Protein AF-A0A815G2X2-F1 (afdb_monomer_lite)

Sequence (99 aa):
MLIKIKFFLGPSQIAFIIRTMEKMEREIAINNVACIKFRPKLSTDQYYISFKDGDGCSSPVGQMRGEEMEHIVTLNYPGCFVDAIIMHELLHTLGNLSR

InterPro domains:
  IPR001506 Peptidase M12A [PF01400] (30-95)
  IPR024079 M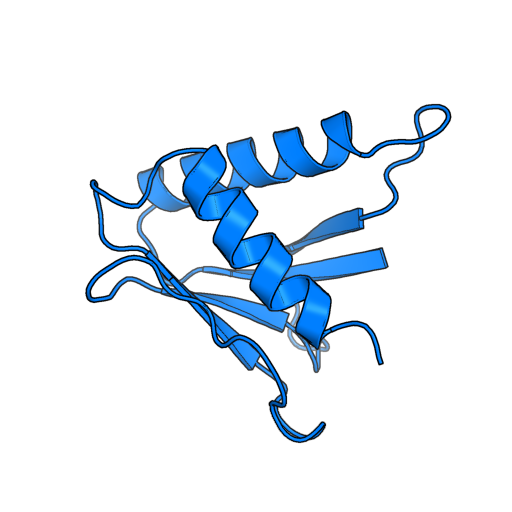etallopeptidase, catalytic domain superfamily [G3DSA:3.40.390.10] (3-97)

Organism: NCBI:txid392033

Radius of gyration: 13.0 Å; chains: 1; bounding box: 34×26×32 Å

Foldseek 3Di:
DEAEEDEPDDPVLVVLLVVLQVVQQCVCADPNHRPYDYDYDDPPQQAHEYEDEDDDWDWDADDPPPNDRYTYTYAHPPVQSDSVNSVVNVVSVVNHVPD

pLDDT: mean 87.66, std 13.88, range [41.56, 98.12]

Secondary structure (DSSP, 8-state):
-EEEEEEES-HHHHHHHHHHHHHHHHHT-BTTB-S-EEEE--TT-SSEEEEE--SSEE---S---TT--EEEEEE-TTTT-SHHHHHHHHHHHHHHS--

Structure (mmCIF, N/CA/C/O backbone):
data_AF-A0A815G2X2-F1
#
_entry.id   AF-A0A815G2X2-F1
#
loop_
_atom_site.group_PDB
_atom_site.id
_atom_site.type_symbol
_atom_site.label_atom_id
_atom_site.label_alt_id
_atom_site.label_comp_id
_atom_site.label_asym_id
_atom_site.label_entity_id
_atom_site.label_seq_id
_atom_site.pdbx_PDB_ins_code
_atom_site.Cartn_x
_atom_site.Cartn_y
_atom_site.Cartn_z
_atom_site.occupancy
_atom_site.B_iso_or_equiv
_atom_site.auth_seq_id
_atom_site.auth_comp_id
_atom_site.auth_asym_id
_atom_site.auth_atom_id
_atom_site.pdbx_PDB_model_num
ATOM 1 N N . MET A 1 1 ? -7.904 -5.086 11.959 1.00 87.25 1 MET A N 1
ATOM 2 C CA . MET A 1 1 ? -6.427 -4.999 11.979 1.00 87.25 1 MET A CA 1
ATOM 3 C C . MET A 1 1 ? -5.974 -3.767 11.210 1.00 87.25 1 MET A C 1
ATOM 5 O O . MET A 1 1 ? -6.537 -3.495 10.160 1.00 87.25 1 MET A O 1
ATOM 9 N N . LEU A 1 2 ? -4.996 -3.012 11.722 1.00 90.88 2 LEU A N 1
ATOM 10 C CA . LEU A 1 2 ? -4.476 -1.812 11.054 1.00 90.88 2 LEU A CA 1
ATOM 11 C C . LEU A 1 2 ? -3.055 -2.065 10.540 1.00 90.88 2 LEU A C 1
ATOM 13 O O . LEU A 1 2 ? -2.132 -2.260 11.337 1.00 90.88 2 LEU A O 1
ATOM 17 N N . ILE A 1 3 ? -2.905 -2.054 9.220 1.00 92.69 3 ILE A N 1
ATOM 18 C CA . ILE A 1 3 ? -1.674 -2.325 8.479 1.00 92.69 3 ILE A CA 1
ATOM 19 C C . ILE A 1 3 ? -1.045 -0.984 8.097 1.00 92.69 3 ILE A C 1
ATOM 21 O O . ILE A 1 3 ? -1.727 -0.067 7.641 1.00 92.69 3 ILE A O 1
ATOM 25 N N . LYS A 1 4 ? 0.260 -0.849 8.327 1.00 95.12 4 LYS A N 1
ATOM 26 C CA . LYS A 1 4 ? 0.991 0.409 8.162 1.00 95.12 4 LYS A CA 1
ATOM 27 C C . LYS A 1 4 ? 1.862 0.297 6.927 1.00 95.12 4 LYS A C 1
ATOM 29 O O . LYS A 1 4 ? 2.571 -0.693 6.796 1.00 95.12 4 LYS A O 1
ATOM 34 N N . ILE A 1 5 ? 1.799 1.287 6.046 1.00 95.56 5 ILE A N 1
ATOM 35 C CA . ILE A 1 5 ? 2.408 1.239 4.718 1.00 95.56 5 ILE A CA 1
ATOM 36 C C . ILE A 1 5 ? 3.390 2.392 4.522 1.00 95.56 5 ILE A C 1
ATOM 38 O O . ILE A 1 5 ? 3.102 3.541 4.859 1.00 95.56 5 ILE A O 1
ATOM 42 N N . LYS A 1 6 ? 4.539 2.093 3.923 1.00 96.50 6 LYS A N 1
ATOM 43 C CA . LYS A 1 6 ? 5.510 3.059 3.413 1.00 96.50 6 LYS A CA 1
ATOM 44 C C . LYS A 1 6 ? 5.730 2.803 1.920 1.00 96.50 6 LYS A C 1
ATOM 46 O O . LYS A 1 6 ? 5.815 1.655 1.497 1.00 96.50 6 LYS A O 1
ATOM 51 N N . PHE A 1 7 ? 5.834 3.861 1.122 1.00 96.69 7 PHE A N 1
ATOM 52 C CA . PHE A 1 7 ? 6.060 3.755 -0.321 1.00 96.69 7 PHE A CA 1
ATOM 53 C C . PHE A 1 7 ? 7.436 4.305 -0.703 1.00 96.69 7 PHE A C 1
ATOM 55 O O . PHE A 1 7 ? 7.822 5.378 -0.244 1.00 96.69 7 PHE A O 1
ATOM 62 N N . PHE A 1 8 ? 8.137 3.586 -1.577 1.00 96.19 8 PHE A N 1
ATOM 63 C CA . PHE A 1 8 ? 9.352 4.014 -2.274 1.00 96.19 8 PHE A CA 1
ATOM 64 C C . PHE A 1 8 ? 9.130 3.893 -3.792 1.00 96.19 8 PHE A C 1
ATOM 66 O O . PHE A 1 8 ? 9.884 3.228 -4.495 1.00 96.19 8 PHE A O 1
ATOM 73 N N . LEU A 1 9 ? 8.024 4.467 -4.272 1.00 95.06 9 LEU A N 1
ATOM 74 C CA . LEU A 1 9 ? 7.521 4.350 -5.644 1.00 95.06 9 LEU A CA 1
ATOM 75 C C . LEU A 1 9 ? 7.063 5.719 -6.167 1.00 95.06 9 LEU A C 1
ATOM 77 O O . LEU A 1 9 ? 6.891 6.662 -5.393 1.00 95.06 9 LEU A O 1
ATOM 81 N N . GLY A 1 10 ? 6.831 5.824 -7.477 1.00 96.06 10 GLY A N 1
ATOM 82 C CA . GLY A 1 10 ? 6.308 7.035 -8.109 1.00 96.06 10 GLY A CA 1
ATOM 83 C C . GLY A 1 10 ? 4.814 7.290 -7.824 1.00 96.06 10 GLY A C 1
ATOM 84 O O . GLY A 1 10 ? 4.077 6.365 -7.473 1.00 96.06 10 GLY A O 1
ATOM 85 N N . PRO A 1 11 ? 4.309 8.526 -8.021 1.00 96.50 11 PRO A N 1
ATOM 86 C CA . PRO A 1 11 ? 2.926 8.889 -7.684 1.00 96.50 11 PRO A CA 1
ATOM 87 C C . PRO A 1 11 ? 1.849 8.041 -8.379 1.00 96.50 11 PRO A C 1
ATOM 89 O O . PRO A 1 11 ? 0.846 7.687 -7.761 1.00 96.50 11 PRO A O 1
ATOM 92 N N . SER A 1 12 ? 2.051 7.684 -9.652 1.00 95.25 12 SER A N 1
ATOM 93 C CA . SER A 1 12 ? 1.112 6.854 -10.424 1.00 95.25 12 SER A CA 1
ATOM 94 C C . SER A 1 12 ? 1.009 5.430 -9.870 1.00 95.25 12 SER A C 1
ATOM 96 O O . SER A 1 12 ? -0.093 4.898 -9.721 1.00 95.25 12 SER A O 1
ATOM 98 N N . GLN A 1 13 ? 2.153 4.845 -9.514 1.00 96.06 13 GLN A N 1
ATOM 99 C CA . GLN A 1 13 ? 2.262 3.533 -8.882 1.00 96.06 13 GLN A CA 1
ATOM 100 C C . GLN A 1 13 ? 1.580 3.531 -7.510 1.00 96.06 13 GLN A C 1
ATOM 102 O O . GLN A 1 13 ? 0.751 2.666 -7.232 1.00 96.06 13 GLN A O 1
ATOM 107 N N . ILE A 1 14 ? 1.865 4.543 -6.680 1.00 97.38 14 ILE A N 1
ATOM 108 C CA . ILE A 1 14 ? 1.244 4.712 -5.359 1.00 97.38 14 ILE A CA 1
ATOM 109 C C . ILE A 1 14 ? -0.279 4.792 -5.486 1.00 97.38 14 ILE A C 1
ATOM 111 O O . ILE A 1 14 ? -0.992 4.074 -4.789 1.00 97.38 14 ILE A O 1
ATOM 115 N N . ALA A 1 15 ? -0.790 5.616 -6.405 1.00 97.69 15 ALA A N 1
ATOM 116 C CA . ALA A 1 15 ? -2.228 5.759 -6.610 1.00 97.69 15 ALA A CA 1
ATOM 117 C C . ALA A 1 15 ? -2.893 4.435 -7.024 1.00 97.69 15 ALA A C 1
ATOM 119 O O . ALA A 1 15 ? -4.014 4.152 -6.605 1.00 97.69 15 ALA A O 1
ATOM 120 N N . PHE A 1 16 ? -2.215 3.612 -7.828 1.00 97.56 16 PHE A N 1
ATOM 121 C CA . PHE A 1 16 ? -2.713 2.288 -8.200 1.00 97.56 16 PHE A CA 1
ATOM 122 C C . PHE A 1 16 ? -2.791 1.347 -6.992 1.00 97.56 16 PHE A C 1
ATOM 124 O O . PHE A 1 16 ? -3.825 0.716 -6.763 1.00 97.56 16 PHE A O 1
ATOM 131 N N . ILE A 1 17 ? -1.723 1.286 -6.193 1.00 97.38 17 ILE A N 1
ATOM 132 C CA . ILE A 1 17 ? -1.669 0.420 -5.010 1.00 97.38 17 ILE A CA 1
ATOM 133 C C . ILE A 1 17 ? -2.727 0.841 -3.984 1.00 97.38 17 ILE A C 1
ATOM 135 O O . ILE A 1 17 ? -3.426 -0.019 -3.458 1.00 97.38 17 ILE A O 1
ATOM 139 N N . ILE A 1 18 ? -2.919 2.146 -3.757 1.00 97.88 18 ILE A N 1
ATOM 140 C CA . ILE A 1 18 ? -3.971 2.657 -2.863 1.00 97.88 18 ILE A CA 1
ATOM 141 C C . ILE A 1 18 ? -5.356 2.206 -3.337 1.00 97.88 18 ILE A C 1
ATOM 143 O O . ILE A 1 18 ? -6.108 1.645 -2.545 1.00 97.88 18 ILE A O 1
ATOM 147 N N . ARG A 1 19 ? -5.680 2.350 -4.631 1.00 98.12 19 ARG A N 1
ATOM 148 C CA . ARG A 1 19 ? -6.968 1.868 -5.169 1.00 98.12 19 ARG A CA 1
ATOM 149 C C . ARG A 1 19 ? -7.157 0.365 -4.968 1.00 98.12 19 ARG A C 1
ATOM 151 O O . ARG A 1 19 ? -8.267 -0.081 -4.678 1.00 98.12 19 ARG A O 1
ATOM 158 N N . THR A 1 20 ? -6.079 -0.408 -5.099 1.00 97.56 20 THR A N 1
ATOM 159 C CA . THR A 1 20 ? -6.107 -1.857 -4.864 1.00 97.56 20 THR A CA 1
ATOM 160 C C . THR A 1 20 ? -6.345 -2.181 -3.386 1.00 97.56 20 THR A C 1
ATOM 162 O O . THR A 1 20 ? -7.164 -3.041 -3.069 1.00 97.56 20 THR A O 1
ATOM 165 N N . MET A 1 21 ? -5.685 -1.468 -2.470 1.00 97.19 21 MET A N 1
ATOM 166 C CA . MET A 1 21 ? -5.878 -1.608 -1.023 1.00 97.19 21 MET A CA 1
ATOM 167 C C . MET A 1 21 ? -7.309 -1.271 -0.607 1.00 97.19 21 MET A C 1
ATOM 169 O O . MET A 1 21 ? -7.939 -2.047 0.101 1.00 97.19 21 MET A O 1
ATOM 173 N N . GLU A 1 22 ? -7.860 -0.162 -1.100 1.00 97.00 22 GLU A N 1
ATOM 174 C CA . GLU A 1 22 ? -9.251 0.215 -0.840 1.00 97.00 22 GLU A CA 1
ATOM 175 C C . GLU A 1 22 ? -10.238 -0.829 -1.379 1.00 97.00 22 GLU A C 1
ATOM 177 O O . GLU A 1 22 ? -11.266 -1.102 -0.760 1.00 97.00 22 GLU A O 1
ATOM 182 N N . LYS A 1 23 ? -9.941 -1.430 -2.540 1.00 96.50 23 LYS A N 1
ATOM 183 C CA . LYS A 1 23 ? -10.730 -2.541 -3.085 1.00 96.50 23 LYS A CA 1
ATOM 184 C C . LYS A 1 23 ? -10.687 -3.750 -2.154 1.00 96.50 23 LYS A C 1
ATOM 186 O O . LYS A 1 23 ? -11.743 -4.277 -1.821 1.00 96.50 23 LYS A O 1
ATOM 191 N N . MET A 1 24 ? -9.500 -4.117 -1.675 1.00 94.88 24 MET A N 1
ATOM 192 C CA . MET A 1 24 ? -9.322 -5.204 -0.714 1.00 94.88 24 MET A CA 1
ATOM 193 C C . MET A 1 24 ? -10.107 -4.955 0.582 1.00 94.88 24 MET A C 1
ATOM 195 O O . MET A 1 24 ? -10.816 -5.846 1.035 1.00 94.88 24 MET A O 1
ATOM 199 N N . GLU A 1 25 ? -10.045 -3.746 1.154 1.00 95.19 25 GLU A N 1
ATOM 200 C CA . GLU A 1 25 ? -10.804 -3.382 2.363 1.00 95.19 25 GLU A CA 1
ATOM 201 C C . GLU A 1 25 ? -12.318 -3.547 2.187 1.00 95.19 25 GLU A C 1
ATOM 203 O O . GLU A 1 25 ? -12.996 -4.003 3.111 1.00 95.19 25 GLU A O 1
ATOM 208 N N . ARG A 1 26 ? -12.846 -3.180 1.011 1.00 95.19 26 ARG A N 1
ATOM 209 C CA . ARG A 1 26 ? -14.273 -3.307 0.686 1.00 95.19 26 ARG A CA 1
ATOM 210 C C . ARG A 1 26 ? -14.696 -4.759 0.494 1.00 95.19 26 ARG A C 1
ATOM 212 O O . ARG A 1 26 ? -15.732 -5.150 1.019 1.00 95.19 26 ARG A O 1
ATOM 219 N N . GLU A 1 27 ? -13.922 -5.540 -0.255 1.00 93.69 27 GLU A N 1
ATOM 220 C CA . GLU A 1 27 ? -14.291 -6.914 -0.624 1.00 93.69 27 GLU A CA 1
ATOM 221 C C . GLU A 1 27 ? -14.277 -7.877 0.567 1.00 93.69 27 GLU A C 1
ATOM 223 O O . GLU A 1 27 ? -15.054 -8.827 0.588 1.00 93.69 27 GLU A O 1
ATOM 228 N N . ILE A 1 28 ? -13.446 -7.618 1.582 1.00 91.25 28 ILE A N 1
ATOM 229 C CA . ILE A 1 28 ? -13.371 -8.469 2.779 1.00 91.25 28 ILE A CA 1
ATOM 230 C C . ILE A 1 28 ? -14.201 -7.950 3.962 1.00 91.25 28 ILE A C 1
ATOM 232 O O . ILE A 1 28 ? -14.104 -8.489 5.067 1.00 91.25 28 ILE A O 1
ATOM 236 N N . ALA A 1 29 ? -14.966 -6.873 3.779 1.00 93.81 29 ALA A N 1
ATOM 237 C CA . ALA A 1 29 ? -15.771 -6.300 4.849 1.00 93.81 29 ALA A CA 1
ATOM 238 C C . ALA A 1 29 ? -16.927 -7.236 5.239 1.00 93.81 29 ALA A C 1
ATOM 240 O O . ALA A 1 29 ? -17.646 -7.755 4.388 1.00 93.81 29 ALA A O 1
ATOM 241 N N . ILE A 1 30 ? -17.155 -7.400 6.544 1.00 93.38 30 ILE A N 1
ATOM 242 C CA . ILE A 1 30 ? -18.267 -8.189 7.092 1.00 93.38 30 ILE A CA 1
ATOM 243 C C . ILE A 1 30 ? -19.212 -7.223 7.801 1.00 93.38 30 ILE A C 1
ATOM 245 O O . ILE A 1 30 ? -18.776 -6.436 8.637 1.00 93.38 30 ILE A O 1
ATOM 249 N N . ASN A 1 31 ? -20.506 -7.256 7.470 1.00 93.75 31 ASN A N 1
ATOM 250 C CA . ASN A 1 31 ? -21.511 -6.326 8.009 1.00 93.75 31 ASN A CA 1
ATOM 251 C C . ASN A 1 31 ? -21.121 -4.843 7.836 1.00 93.75 31 ASN A C 1
ATOM 253 O O . ASN A 1 31 ? -21.301 -4.038 8.746 1.00 93.75 31 ASN A O 1
ATOM 257 N N . ASN A 1 32 ? -20.551 -4.486 6.678 1.00 88.94 32 ASN A N 1
ATOM 258 C CA . ASN A 1 32 ? -20.000 -3.153 6.382 1.00 88.94 32 ASN A CA 1
ATOM 259 C C . ASN A 1 32 ? -18.847 -2.710 7.304 1.00 88.94 32 ASN A C 1
ATOM 261 O O . ASN A 1 32 ? -18.486 -1.533 7.331 1.00 88.94 32 ASN A O 1
ATOM 265 N N . VAL A 1 33 ? -18.235 -3.640 8.041 1.00 89.69 33 VAL A N 1
ATOM 266 C CA . VAL A 1 33 ? -17.062 -3.386 8.880 1.00 89.69 33 VAL A CA 1
ATOM 267 C C . VAL A 1 33 ? -15.831 -4.001 8.221 1.00 89.69 33 VAL A C 1
ATOM 269 O O . VAL A 1 33 ? -15.739 -5.215 8.046 1.00 89.69 33 VAL A O 1
ATOM 272 N N . ALA A 1 34 ? -14.860 -3.156 7.872 1.00 89.56 34 ALA A N 1
ATOM 273 C CA . ALA A 1 34 ? -13.592 -3.602 7.303 1.00 89.56 34 ALA A CA 1
ATOM 274 C C . ALA A 1 34 ? -12.739 -4.333 8.358 1.00 89.56 34 ALA A C 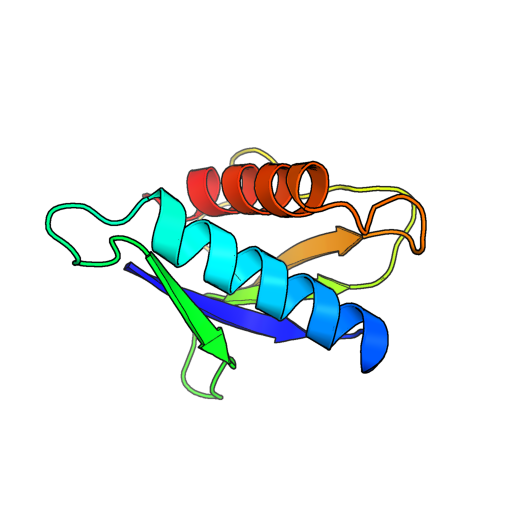1
ATOM 276 O O . ALA A 1 34 ? -12.403 -3.770 9.407 1.00 89.56 34 ALA A O 1
ATOM 277 N N . CYS A 1 35 ? -12.365 -5.582 8.071 1.00 90.81 35 CYS A N 1
ATOM 278 C CA . CYS A 1 35 ? -11.545 -6.411 8.960 1.00 90.81 35 CYS A CA 1
ATOM 279 C C . CYS A 1 35 ? -10.058 -6.027 8.921 1.00 90.81 35 CYS A C 1
ATOM 281 O O . CYS A 1 35 ? -9.353 -6.159 9.928 1.00 90.81 35 CYS A O 1
ATOM 283 N N . ILE A 1 36 ? -9.590 -5.493 7.792 1.00 91.94 36 ILE A N 1
ATOM 284 C CA . ILE A 1 36 ? -8.280 -4.854 7.656 1.00 91.94 36 ILE A CA 1
ATOM 285 C C . ILE A 1 36 ? -8.459 -3.406 7.220 1.00 91.94 36 ILE A C 1
ATOM 287 O O . ILE A 1 36 ? -9.448 -3.071 6.575 1.00 91.94 36 ILE A O 1
ATOM 291 N N . LYS A 1 37 ? -7.501 -2.561 7.587 1.00 94.94 37 LYS A N 1
ATOM 292 C CA . LYS A 1 37 ? -7.375 -1.194 7.087 1.00 94.94 37 LYS A CA 1
ATOM 293 C C . LYS A 1 37 ? -5.913 -0.883 6.832 1.00 94.94 37 LYS A C 1
ATOM 295 O O . LYS A 1 37 ? -5.063 -1.304 7.621 1.00 94.94 37 LYS A O 1
ATOM 300 N N . PHE A 1 38 ? -5.629 -0.120 5.794 1.00 96.12 38 PHE A N 1
ATOM 301 C CA . PHE A 1 38 ? -4.304 0.372 5.463 1.00 96.12 38 PHE A CA 1
ATOM 302 C C . PHE A 1 38 ? -4.180 1.838 5.861 1.00 96.12 38 PHE A C 1
ATOM 304 O O . PHE A 1 38 ? -5.103 2.635 5.706 1.00 96.12 38 PHE A O 1
ATOM 311 N N . ARG A 1 39 ? -3.019 2.218 6.390 1.00 96.38 39 ARG A N 1
ATOM 312 C CA . ARG A 1 39 ? -2.686 3.627 6.605 1.00 96.38 39 ARG A CA 1
ATOM 313 C C . ARG A 1 39 ? -1.210 3.904 6.347 1.00 96.38 39 ARG A C 1
ATOM 315 O O . ARG A 1 39 ? -0.396 2.988 6.482 1.00 96.38 39 ARG A O 1
ATOM 322 N N . PRO A 1 40 ? -0.830 5.161 6.073 1.00 97.19 40 PRO A N 1
ATOM 323 C CA . PRO A 1 40 ? 0.571 5.553 6.056 1.00 97.19 40 PRO A CA 1
ATOM 324 C C . PRO A 1 40 ? 1.274 5.228 7.381 1.00 97.19 40 PRO A C 1
ATOM 326 O O . PRO A 1 40 ? 0.692 5.369 8.463 1.00 97.19 40 PRO A O 1
ATOM 329 N N . LYS A 1 41 ? 2.533 4.795 7.292 1.00 95.12 41 LYS A N 1
ATOM 330 C CA . LYS A 1 41 ? 3.435 4.607 8.431 1.00 95.12 41 LYS A CA 1
ATOM 331 C C . LYS A 1 41 ? 3.717 5.947 9.122 1.00 95.12 41 LYS A C 1
ATOM 333 O O . LYS A 1 41 ? 4.031 6.935 8.466 1.00 95.12 41 LYS A O 1
ATOM 338 N N . LEU A 1 42 ? 3.707 5.930 10.451 1.00 96.19 42 LEU A N 1
ATOM 339 C CA . LEU A 1 42 ? 4.171 6.991 11.342 1.00 96.19 42 LEU A CA 1
ATOM 340 C C . LEU A 1 42 ? 5.532 6.627 11.959 1.00 96.19 42 LEU A C 1
ATOM 342 O O . LEU A 1 42 ? 5.953 5.467 11.958 1.00 96.19 42 LEU A O 1
ATOM 346 N N . SER A 1 43 ? 6.225 7.621 12.517 1.00 93.75 43 SER A N 1
ATOM 347 C CA . SER A 1 43 ? 7.527 7.435 13.179 1.00 93.75 43 SER A CA 1
ATOM 348 C C . SER A 1 43 ? 7.463 6.508 14.396 1.00 93.75 43 SER A C 1
ATOM 350 O O . SER A 1 43 ? 8.4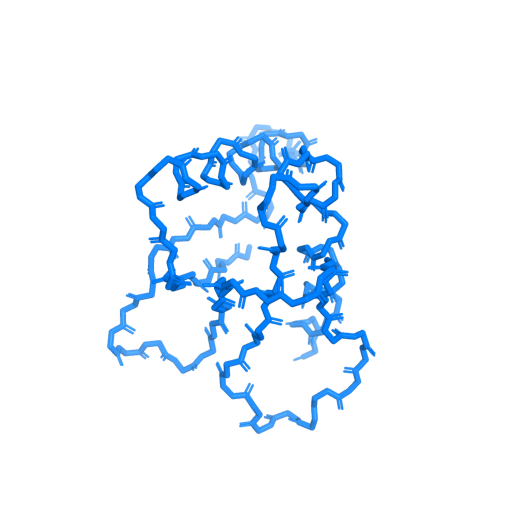39 5.831 14.694 1.00 93.75 43 SER A O 1
ATOM 352 N N . THR A 1 44 ? 6.313 6.445 15.066 1.00 93.88 44 THR A N 1
ATOM 353 C CA . THR A 1 44 ? 6.074 5.590 16.236 1.00 93.88 44 THR A CA 1
ATOM 354 C C . THR A 1 44 ? 5.733 4.145 15.876 1.00 93.88 44 THR A C 1
ATOM 356 O O . THR A 1 44 ? 5.678 3.293 16.760 1.00 93.88 44 THR A O 1
ATOM 359 N N . ASP A 1 45 ? 5.500 3.842 14.595 1.00 91.12 45 ASP A N 1
ATOM 360 C CA . ASP A 1 45 ? 5.204 2.477 14.177 1.00 91.12 45 ASP A CA 1
ATOM 361 C C . ASP A 1 45 ? 6.462 1.625 14.158 1.00 91.12 45 ASP A C 1
ATOM 363 O O . ASP A 1 45 ? 7.419 1.935 13.446 1.00 91.12 45 ASP A O 1
ATOM 367 N N . GLN A 1 46 ? 6.412 0.502 14.865 1.00 87.44 46 GLN A N 1
ATOM 368 C CA . GLN A 1 46 ? 7.464 -0.506 14.824 1.00 87.44 46 GLN A CA 1
ATOM 369 C C . GLN A 1 46 ? 7.302 -1.397 13.589 1.00 87.44 46 GLN A C 1
ATOM 371 O O . GLN A 1 46 ? 8.189 -1.408 12.751 1.00 87.44 46 GLN A O 1
ATOM 376 N N . TYR A 1 47 ? 6.138 -2.026 13.403 1.00 86.94 47 TYR A N 1
ATOM 377 C CA . TYR A 1 47 ? 5.887 -2.977 12.309 1.00 86.94 47 TYR A CA 1
ATOM 378 C C . TYR A 1 47 ? 5.137 -2.347 11.132 1.00 86.94 47 TYR A C 1
ATOM 380 O O . TYR A 1 47 ? 4.102 -1.706 11.336 1.00 86.94 47 TYR A O 1
ATOM 388 N N . TYR A 1 48 ? 5.628 -2.522 9.905 1.00 91.31 48 TYR A N 1
ATOM 389 C CA . TYR A 1 48 ? 5.025 -1.949 8.696 1.00 91.31 48 TYR A CA 1
ATOM 390 C C . TYR A 1 48 ? 5.461 -2.667 7.413 1.00 91.31 48 TYR A C 1
ATOM 392 O O . TYR A 1 48 ? 6.453 -3.388 7.396 1.00 91.31 48 TYR A O 1
ATOM 400 N N . ILE A 1 49 ? 4.727 -2.423 6.328 1.00 92.50 49 ILE A N 1
ATOM 401 C CA . ILE A 1 49 ? 5.036 -2.901 4.980 1.00 92.50 49 ILE A CA 1
ATOM 402 C C . ILE A 1 49 ? 5.645 -1.756 4.164 1.00 92.50 49 ILE A C 1
ATOM 404 O O . ILE A 1 49 ? 5.138 -0.632 4.196 1.00 92.50 49 ILE A O 1
ATOM 408 N N . SER A 1 50 ? 6.693 -2.040 3.401 1.00 94.31 50 SER A N 1
ATOM 409 C CA . SER A 1 50 ? 7.299 -1.129 2.434 1.00 94.31 50 SER A CA 1
ATOM 410 C C . SER A 1 50 ? 7.100 -1.634 1.013 1.00 94.31 50 SER A C 1
ATOM 412 O O . SER A 1 50 ? 7.537 -2.733 0.686 1.00 94.31 50 SER A O 1
ATOM 414 N N . PHE A 1 51 ? 6.531 -0.800 0.147 1.00 95.75 51 PHE A N 1
ATOM 415 C CA . PHE A 1 51 ? 6.481 -1.058 -1.291 1.00 95.75 51 PHE A CA 1
ATOM 416 C C . PHE A 1 51 ? 7.695 -0.452 -1.980 1.00 95.75 51 PHE A C 1
ATOM 418 O O . PHE A 1 51 ? 7.957 0.746 -1.820 1.00 95.75 51 PHE A O 1
ATOM 425 N N . LYS A 1 52 ? 8.419 -1.271 -2.739 1.00 95.12 52 LYS A N 1
ATOM 426 C CA . LYS A 1 52 ? 9.634 -0.882 -3.461 1.00 95.12 52 LYS A CA 1
ATOM 427 C C . LYS A 1 52 ? 9.563 -1.373 -4.904 1.00 95.12 52 LYS A C 1
ATOM 429 O O . LYS A 1 52 ? 8.877 -2.351 -5.199 1.00 95.12 52 LYS A O 1
ATOM 434 N N . ASP A 1 53 ? 10.267 -0.678 -5.787 1.00 92.75 53 ASP A N 1
ATOM 435 C CA . ASP A 1 53 ? 10.533 -1.201 -7.125 1.00 92.75 53 ASP A CA 1
ATOM 436 C C . ASP A 1 53 ? 11.537 -2.362 -7.028 1.00 92.75 53 ASP A C 1
ATOM 438 O O . ASP A 1 53 ? 12.318 -2.432 -6.073 1.00 92.75 53 ASP A O 1
ATOM 442 N N . GLY A 1 54 ? 11.497 -3.284 -7.982 1.00 87.62 54 GLY A N 1
ATOM 443 C CA . GLY A 1 54 ? 12.351 -4.469 -7.977 1.00 87.62 54 GLY A CA 1
ATOM 444 C C . GLY A 1 54 ? 12.188 -5.334 -9.221 1.00 87.62 54 GLY A C 1
ATOM 445 O O . GLY A 1 54 ? 11.461 -4.984 -10.154 1.00 87.62 54 GLY A O 1
ATOM 446 N N . ASP A 1 55 ? 12.864 -6.481 -9.215 1.00 86.00 55 ASP A N 1
ATOM 447 C CA . ASP A 1 55 ? 12.805 -7.465 -10.293 1.00 86.00 55 ASP A CA 1
ATOM 448 C C . ASP A 1 55 ? 11.684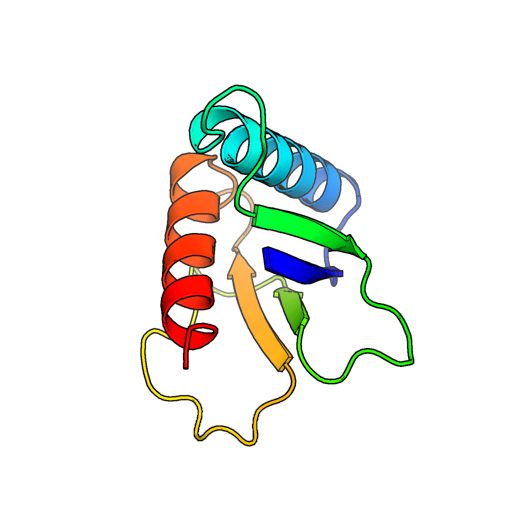 -8.478 -10.021 1.00 86.00 55 ASP A C 1
ATOM 450 O O . ASP A 1 55 ? 11.758 -9.293 -9.102 1.00 86.00 55 ASP A O 1
ATOM 454 N N . GLY A 1 56 ? 10.626 -8.423 -10.832 1.00 86.69 56 GLY A N 1
ATOM 455 C CA . GLY A 1 56 ? 9.430 -9.251 -10.668 1.00 86.69 56 GLY A CA 1
ATOM 456 C C . GLY A 1 56 ? 8.462 -8.775 -9.577 1.00 86.69 56 GLY A C 1
ATOM 457 O O . GLY A 1 56 ? 8.506 -7.633 -9.117 1.00 86.69 56 GLY A O 1
ATOM 458 N N . CYS A 1 57 ? 7.526 -9.655 -9.220 1.00 92.00 57 CYS A N 1
ATOM 459 C CA . CYS A 1 57 ? 6.518 -9.429 -8.187 1.00 92.00 57 CYS A CA 1
ATOM 460 C C . CYS A 1 57 ? 6.829 -10.397 -7.055 1.00 92.00 57 CYS A C 1
ATOM 462 O O . CYS A 1 57 ? 6.814 -11.607 -7.282 1.00 92.00 57 CYS A O 1
ATOM 464 N N . SER A 1 58 ? 7.204 -9.886 -5.885 1.00 85.62 58 SER A N 1
ATOM 465 C CA . SER A 1 58 ? 7.500 -10.771 -4.766 1.00 85.62 58 SER A CA 1
ATOM 466 C C . SER A 1 58 ? 7.315 -10.107 -3.414 1.00 85.62 58 SER A C 1
ATOM 468 O O . SER A 1 58 ? 7.621 -8.927 -3.202 1.00 85.62 58 SER A O 1
ATOM 470 N N . SER A 1 59 ? 6.868 -10.925 -2.479 1.00 80.06 59 SER A N 1
ATOM 471 C CA . SER A 1 59 ? 6.852 -10.679 -1.052 1.00 80.06 59 SER A CA 1
ATOM 472 C C . SER A 1 59 ? 7.357 -11.942 -0.347 1.00 80.06 59 SER A C 1
ATOM 474 O O . SER A 1 59 ? 7.066 -13.058 -0.788 1.00 80.06 59 SER A O 1
ATOM 476 N N . PRO A 1 60 ? 8.149 -11.820 0.730 1.00 66.62 60 PRO A N 1
ATOM 477 C CA . PRO A 1 60 ? 8.595 -12.984 1.486 1.00 66.62 60 PRO A CA 1
ATOM 478 C C . PRO A 1 60 ? 7.391 -13.778 2.016 1.00 66.62 60 PRO A C 1
ATOM 480 O O . PRO A 1 60 ? 6.517 -13.206 2.662 1.00 66.62 60 PRO A O 1
ATOM 483 N N . VAL A 1 61 ? 7.347 -15.093 1.781 1.00 58.09 61 VAL A N 1
ATOM 484 C CA . VAL A 1 61 ? 6.327 -16.004 2.336 1.00 58.09 61 VAL A CA 1
ATOM 485 C C . VAL A 1 61 ? 6.962 -16.827 3.458 1.00 58.09 61 VAL A C 1
ATOM 487 O O . VAL A 1 61 ? 7.899 -17.581 3.203 1.00 58.09 61 VAL A O 1
ATOM 490 N N . GLY A 1 62 ? 6.460 -16.728 4.691 1.00 49.69 62 GLY A N 1
ATOM 491 C CA . GLY A 1 62 ? 7.002 -17.464 5.837 1.00 49.69 62 GLY A CA 1
ATOM 492 C C . GLY A 1 62 ? 8.052 -16.698 6.652 1.00 49.69 62 GLY A C 1
ATOM 493 O O . GLY A 1 62 ? 8.373 -15.549 6.375 1.00 49.69 62 GLY A O 1
ATOM 494 N N . GLN A 1 63 ? 8.525 -17.346 7.724 1.00 41.56 63 GLN A N 1
ATOM 495 C CA . GLN A 1 63 ? 9.141 -16.762 8.924 1.00 41.56 63 GLN A CA 1
ATOM 496 C C . GLN A 1 63 ? 10.266 -15.740 8.668 1.00 41.56 63 GLN A C 1
ATOM 498 O O . GLN A 1 63 ? 11.450 -16.065 8.741 1.00 41.56 63 GLN A O 1
ATOM 503 N N . MET A 1 64 ? 9.893 -14.465 8.551 1.00 51.19 64 MET A N 1
ATOM 504 C CA . MET A 1 64 ? 10.664 -13.409 9.195 1.00 51.19 64 MET A CA 1
ATOM 505 C C . MET A 1 64 ? 10.647 -13.748 10.686 1.00 51.19 64 MET A C 1
ATOM 507 O O . MET A 1 64 ? 9.587 -13.809 11.316 1.00 51.19 64 MET A O 1
ATOM 511 N N . ARG A 1 65 ? 11.809 -14.099 11.248 1.00 48.44 65 ARG A N 1
ATOM 512 C CA . ARG A 1 65 ? 11.975 -14.231 12.706 1.00 48.44 65 ARG A CA 1
ATOM 513 C C . ARG A 1 65 ? 11.363 -12.957 13.294 1.00 48.44 65 ARG A C 1
ATOM 515 O O . ARG A 1 65 ? 11.601 -11.903 12.716 1.00 48.44 65 ARG A O 1
ATOM 522 N N . GLY A 1 66 ? 10.539 -13.053 14.341 1.00 52.81 66 GLY A N 1
ATOM 523 C CA . GLY A 1 66 ? 9.658 -11.982 14.858 1.00 52.81 66 GLY A CA 1
ATOM 524 C C . GLY A 1 66 ? 10.333 -10.684 15.347 1.00 52.81 66 GLY A C 1
ATOM 525 O O . GLY A 1 66 ? 9.804 -10.005 16.215 1.00 52.81 66 GLY A O 1
ATOM 526 N N . GLU A 1 67 ? 11.504 -10.366 14.814 1.00 58.75 67 GLU A N 1
ATOM 527 C CA . GLU A 1 67 ? 12.369 -9.217 15.022 1.00 58.75 67 GLU A CA 1
ATOM 528 C C . GLU A 1 67 ? 12.352 -8.259 13.808 1.00 58.75 67 GLU A C 1
ATOM 530 O O . GLU A 1 67 ? 12.753 -7.103 13.942 1.00 58.75 67 GLU A O 1
ATOM 535 N N . GLU A 1 68 ? 11.877 -8.684 12.625 1.00 68.81 68 GLU A N 1
ATOM 536 C CA . GLU A 1 68 ? 11.835 -7.803 11.448 1.00 68.81 68 GLU A CA 1
ATOM 537 C C . GLU A 1 68 ? 10.641 -6.838 11.484 1.00 68.81 68 GLU A C 1
ATOM 539 O O . GLU A 1 68 ? 9.480 -7.180 11.257 1.00 68.81 68 GLU A O 1
ATOM 544 N N . MET A 1 69 ? 10.965 -5.577 11.753 1.00 81.00 69 MET A N 1
ATOM 545 C CA . MET A 1 69 ? 10.037 -4.446 11.822 1.00 81.00 69 MET A CA 1
ATOM 546 C C . MET A 1 69 ? 9.509 -3.983 10.446 1.00 81.00 69 MET A C 1
ATOM 548 O O . MET A 1 69 ? 8.481 -3.310 10.367 1.00 81.00 69 MET A O 1
ATOM 552 N N . GLU A 1 70 ? 10.183 -4.326 9.346 1.00 87.81 70 GLU A N 1
ATOM 553 C CA . GLU A 1 70 ? 9.820 -3.914 7.983 1.00 87.81 70 GLU A CA 1
ATOM 554 C C . GLU A 1 70 ? 9.601 -5.140 7.095 1.00 87.81 70 GLU A C 1
ATOM 556 O O . GLU A 1 70 ? 10.505 -5.945 6.921 1.00 87.81 70 GLU A O 1
ATOM 561 N N . HIS A 1 71 ? 8.416 -5.262 6.497 1.00 88.19 71 HIS A N 1
ATOM 562 C CA . HIS A 1 71 ? 8.116 -6.288 5.497 1.00 88.19 71 HIS A CA 1
ATOM 563 C C . HIS A 1 71 ? 8.150 -5.656 4.106 1.00 88.19 71 HIS A C 1
ATOM 565 O O . HIS A 1 71 ? 7.463 -4.667 3.858 1.00 88.19 71 HIS A O 1
ATOM 571 N N . ILE A 1 72 ? 8.951 -6.188 3.188 1.00 90.56 72 ILE A N 1
ATOM 572 C CA . ILE A 1 72 ? 9.148 -5.575 1.870 1.00 90.56 72 ILE A CA 1
ATOM 573 C C . ILE A 1 72 ? 8.298 -6.299 0.826 1.00 90.56 72 ILE A C 1
ATOM 575 O O . ILE A 1 72 ? 8.401 -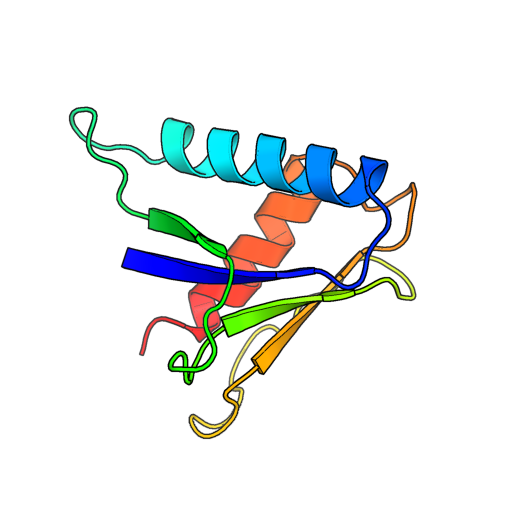7.512 0.676 1.00 90.56 72 ILE A O 1
ATOM 579 N N . VAL A 1 73 ? 7.507 -5.534 0.075 1.00 93.00 73 VAL A N 1
ATOM 580 C CA . VAL A 1 73 ? 6.821 -5.980 -1.142 1.00 93.00 73 VAL A CA 1
ATOM 581 C C . VAL A 1 73 ? 7.498 -5.307 -2.331 1.00 93.00 73 VAL A C 1
ATOM 583 O O . VAL A 1 73 ? 7.569 -4.076 -2.399 1.00 93.00 73 VAL A O 1
ATOM 586 N N . THR A 1 74 ? 8.003 -6.110 -3.261 1.00 94.12 74 THR A N 1
ATOM 587 C CA . THR A 1 74 ? 8.628 -5.637 -4.501 1.00 94.12 74 THR A CA 1
ATOM 588 C C . THR A 1 74 ? 7.672 -5.815 -5.671 1.00 94.12 74 THR A C 1
ATOM 590 O O . THR A 1 74 ? 7.049 -6.867 -5.817 1.00 94.12 74 THR A O 1
ATOM 593 N N . LEU A 1 75 ? 7.516 -4.764 -6.478 1.00 95.25 75 LEU A N 1
ATOM 594 C CA . LEU A 1 75 ? 6.613 -4.752 -7.627 1.00 95.25 75 LEU A CA 1
ATOM 595 C C . LEU A 1 75 ? 7.306 -4.118 -8.830 1.00 95.25 75 LEU A C 1
ATOM 597 O O . LEU A 1 75 ? 7.444 -2.898 -8.892 1.00 95.25 75 LEU A O 1
ATOM 601 N N . ASN A 1 76 ? 7.656 -4.937 -9.816 1.00 94.56 76 ASN A N 1
ATOM 602 C CA . ASN A 1 76 ? 8.167 -4.458 -11.091 1.00 94.56 76 ASN A CA 1
ATOM 603 C C . ASN A 1 76 ? 7.075 -3.766 -11.919 1.00 94.56 76 ASN A C 1
ATOM 605 O O . ASN A 1 76 ? 6.009 -4.331 -12.191 1.00 94.56 76 ASN A O 1
ATOM 609 N N . TYR A 1 77 ? 7.338 -2.537 -12.356 1.00 90.94 77 TYR A N 1
ATOM 610 C CA . TYR A 1 77 ? 6.431 -1.807 -13.237 1.00 90.94 77 TYR A CA 1
ATOM 611 C C . TYR A 1 77 ? 6.749 -2.051 -14.722 1.00 90.94 77 TYR A C 1
ATOM 613 O O . TYR A 1 77 ? 7.914 -1.984 -15.107 1.00 90.94 77 TYR A O 1
ATOM 621 N N . PRO A 1 78 ? 5.737 -2.241 -15.594 1.00 92.75 78 PRO A N 1
ATOM 622 C CA . PRO A 1 78 ? 4.298 -2.264 -15.304 1.00 92.75 78 PRO A CA 1
ATOM 623 C C . PRO A 1 78 ? 3.744 -3.655 -14.952 1.00 92.75 78 PRO A C 1
ATOM 625 O O . PRO A 1 78 ? 2.581 -3.752 -14.571 1.00 92.75 78 PRO A O 1
ATOM 628 N N . GLY A 1 79 ? 4.539 -4.723 -15.079 1.00 93.19 79 GLY A N 1
ATOM 629 C CA . GLY A 1 79 ? 4.048 -6.109 -15.054 1.00 93.19 79 GLY A CA 1
ATOM 630 C C . GLY A 1 79 ? 3.302 -6.517 -13.779 1.00 93.19 79 GLY A C 1
ATOM 631 O O . GLY A 1 79 ? 2.324 -7.255 -13.852 1.00 93.19 79 GLY A O 1
ATOM 632 N N . CYS A 1 80 ? 3.711 -5.995 -12.622 1.00 95.94 80 CYS A N 1
ATOM 633 C CA . CYS A 1 80 ? 3.118 -6.327 -11.326 1.00 95.94 80 CYS A CA 1
ATOM 634 C C . CYS A 1 80 ? 1.951 -5.417 -10.922 1.00 95.94 80 CYS A C 1
ATOM 636 O O . CYS A 1 80 ? 1.319 -5.648 -9.893 1.00 95.94 80 CYS A O 1
ATOM 638 N N . PHE A 1 81 ? 1.646 -4.377 -11.707 1.00 95.88 81 PHE A N 1
ATOM 639 C CA . PHE A 1 81 ? 0.594 -3.402 -11.401 1.00 95.88 81 PHE A CA 1
ATOM 640 C C . PHE A 1 81 ? -0.771 -3.887 -11.893 1.00 95.88 81 PHE A C 1
ATOM 642 O O . PHE A 1 81 ? -1.442 -3.260 -12.710 1.00 95.88 81 PHE A O 1
ATOM 649 N N . VAL A 1 82 ? -1.164 -5.043 -11.366 1.00 96.31 82 VAL A N 1
ATOM 650 C CA . VAL A 1 82 ? -2.447 -5.705 -11.589 1.00 96.31 82 VAL A CA 1
ATOM 651 C C . VAL A 1 82 ? -3.068 -5.949 -10.219 1.00 96.31 82 VAL A C 1
ATOM 653 O O . VAL A 1 82 ? -2.391 -6.487 -9.344 1.00 96.31 82 VAL A O 1
ATOM 656 N N . ASP A 1 83 ? -4.346 -5.593 -10.031 1.00 96.19 83 ASP A N 1
ATOM 657 C CA . ASP A 1 83 ? -5.050 -5.719 -8.740 1.00 96.19 83 ASP A CA 1
ATOM 658 C C . ASP A 1 83 ? -4.799 -7.083 -8.077 1.00 96.19 83 ASP A C 1
ATOM 660 O O . ASP A 1 83 ? -4.410 -7.154 -6.914 1.00 96.19 83 ASP A O 1
ATOM 664 N N . ALA A 1 84 ? -4.973 -8.166 -8.842 1.00 94.44 84 ALA A N 1
ATOM 665 C CA . ALA A 1 84 ? -4.828 -9.535 -8.356 1.00 94.44 84 ALA A CA 1
ATOM 666 C C . ALA A 1 84 ? -3.404 -9.856 -7.870 1.00 94.44 84 ALA A C 1
ATOM 668 O O . ALA A 1 84 ? -3.253 -10.552 -6.870 1.00 94.44 84 ALA A O 1
ATOM 669 N N . ILE A 1 85 ? -2.371 -9.331 -8.538 1.00 95.31 85 ILE A N 1
ATOM 670 C CA . ILE A 1 85 ? -0.968 -9.549 -8.158 1.00 95.31 85 ILE A CA 1
ATOM 671 C C . ILE A 1 85 ? -0.655 -8.775 -6.878 1.00 95.31 85 ILE A C 1
ATOM 673 O O . ILE A 1 85 ? -0.142 -9.340 -5.920 1.00 95.31 85 ILE A O 1
ATOM 677 N N . ILE A 1 86 ? -1.032 -7.498 -6.808 1.00 95.62 86 ILE A N 1
ATOM 678 C CA . ILE A 1 86 ? -0.808 -6.683 -5.606 1.00 95.62 86 ILE A CA 1
ATOM 679 C C . ILE A 1 86 ? -1.541 -7.287 -4.398 1.00 95.62 86 ILE A C 1
ATOM 681 O O . ILE A 1 86 ? -0.980 -7.349 -3.305 1.00 95.62 86 ILE A O 1
ATOM 685 N N . MET A 1 87 ? -2.777 -7.764 -4.586 1.00 94.88 87 MET A N 1
ATOM 686 C CA . MET A 1 87 ? -3.524 -8.481 -3.549 1.00 94.88 87 MET A CA 1
ATOM 687 C C . MET A 1 87 ? -2.833 -9.787 -3.140 1.00 94.88 87 MET A C 1
ATOM 689 O O . MET A 1 87 ? -2.766 -10.073 -1.948 1.00 94.88 87 MET A O 1
ATOM 693 N N . HIS A 1 88 ? -2.298 -10.560 -4.090 1.00 92.44 88 HIS A N 1
ATOM 694 C CA . HIS A 1 88 ? -1.549 -11.791 -3.823 1.00 92.44 88 HIS A CA 1
ATOM 695 C C . HIS A 1 88 ? -0.323 -11.534 -2.931 1.00 92.44 88 HIS A C 1
ATOM 697 O O . HIS A 1 88 ? -0.189 -12.164 -1.882 1.00 92.44 88 HIS A O 1
ATOM 703 N N . GLU A 1 89 ? 0.500 -10.538 -3.267 1.00 93.06 89 GLU A N 1
ATOM 704 C CA . GLU A 1 89 ? 1.674 -10.181 -2.456 1.00 93.06 89 GLU A CA 1
ATOM 705 C C . GLU A 1 89 ? 1.294 -9.607 -1.080 1.00 93.06 89 GLU A C 1
ATOM 707 O O . GLU A 1 89 ? 1.945 -9.859 -0.060 1.00 93.06 89 GLU A O 1
ATOM 712 N N . LEU A 1 90 ? 0.195 -8.850 -1.009 1.00 91.31 90 LEU A N 1
ATOM 713 C CA . LEU A 1 90 ? -0.342 -8.380 0.266 1.00 91.31 90 LEU A CA 1
ATOM 714 C C . LEU A 1 90 ? -0.815 -9.544 1.142 1.00 91.31 90 LEU A C 1
ATOM 716 O O . LEU A 1 90 ? -0.538 -9.543 2.338 1.00 91.31 90 LEU A O 1
ATOM 720 N N . LEU A 1 91 ? -1.494 -10.544 0.577 1.00 88.81 91 LEU A N 1
ATOM 721 C CA . LEU A 1 91 ? -1.946 -11.729 1.313 1.00 88.81 91 LEU A CA 1
ATOM 722 C C . LEU A 1 91 ? -0.769 -12.548 1.850 1.00 88.81 91 LEU A C 1
ATOM 724 O O . LEU A 1 91 ? -0.801 -12.954 3.013 1.00 88.81 91 LEU A O 1
ATOM 728 N N . HIS A 1 9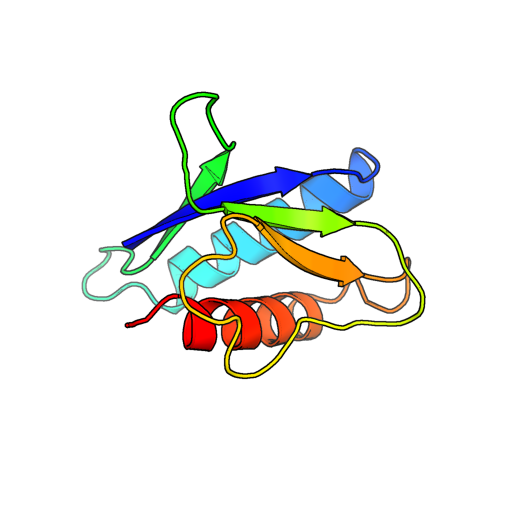2 ? 0.284 -12.724 1.051 1.00 85.56 92 HIS A N 1
ATOM 729 C CA . HIS A 1 92 ? 1.546 -13.311 1.503 1.00 85.56 92 HIS A CA 1
ATOM 730 C C . HIS A 1 92 ? 2.125 -12.560 2.704 1.00 85.56 92 HIS A C 1
ATOM 732 O O . HIS A 1 92 ? 2.425 -13.165 3.734 1.00 85.56 92 HIS A O 1
ATOM 738 N N . THR A 1 93 ? 2.172 -11.231 2.622 1.00 83.94 93 THR A N 1
ATOM 739 C CA . THR A 1 93 ? 2.673 -10.386 3.712 1.00 83.94 93 THR A CA 1
ATOM 740 C C . THR A 1 93 ? 1.788 -10.460 4.964 1.00 83.94 93 THR A C 1
ATOM 742 O O . THR A 1 93 ? 2.290 -10.488 6.087 1.00 83.94 93 THR A O 1
ATOM 745 N N . LEU A 1 94 ? 0.463 -10.518 4.807 1.00 82.12 94 LEU A N 1
ATOM 746 C CA . LEU A 1 94 ? -0.479 -10.591 5.928 1.00 82.12 94 LEU A CA 1
ATOM 747 C C . LEU A 1 94 ? -0.449 -11.934 6.653 1.00 82.12 94 LEU A C 1
ATOM 749 O O . LEU A 1 94 ? -0.625 -11.954 7.870 1.00 82.12 94 LEU A O 1
ATOM 753 N N . GLY A 1 95 ? -0.179 -13.025 5.933 1.00 71.44 95 GLY A N 1
ATOM 754 C CA . GLY A 1 95 ? 0.075 -14.336 6.531 1.00 71.44 95 GLY A CA 1
ATOM 755 C C . GLY A 1 95 ? 1.317 -14.363 7.432 1.00 71.44 95 GLY A C 1
ATOM 756 O O . GLY A 1 95 ? 1.395 -15.199 8.329 1.00 71.44 95 GLY A O 1
ATOM 757 N N . ASN A 1 96 ? 2.255 -13.426 7.247 1.00 61.41 96 ASN A N 1
ATOM 758 C CA . ASN A 1 96 ? 3.416 -13.271 8.128 1.00 61.41 96 ASN A CA 1
ATOM 759 C C . ASN A 1 96 ? 3.113 -12.403 9.360 1.00 61.41 96 ASN A C 1
ATOM 761 O O . ASN A 1 96 ? 3.669 -12.640 10.427 1.00 61.41 96 ASN A O 1
ATOM 765 N N . LEU A 1 97 ? 2.210 -11.423 9.239 1.00 57.34 97 LEU A N 1
ATOM 766 C CA . LEU A 1 97 ? 1.851 -10.487 10.315 1.00 57.34 97 LEU A CA 1
ATOM 767 C C . LEU A 1 97 ? 0.882 -11.077 11.363 1.00 57.34 97 LEU A C 1
ATOM 769 O O . LEU A 1 97 ? 0.501 -10.371 12.297 1.00 57.34 97 LEU A O 1
ATOM 773 N N . SER A 1 98 ? 0.437 -12.331 11.210 1.00 48.66 98 SER A N 1
ATOM 774 C CA . SER A 1 98 ? -0.638 -12.941 12.008 1.00 48.66 98 SER A CA 1
ATOM 775 C C . SER A 1 98 ? -0.177 -13.878 13.142 1.00 48.66 98 SER A C 1
ATOM 777 O O . SER A 1 98 ? -0.857 -14.870 13.414 1.00 48.66 98 SER A O 1
ATOM 779 N N . ARG A 1 99 ? 0.946 -13.602 13.816 1.00 45.75 99 ARG A N 1
ATOM 780 C CA . ARG A 1 99 ? 1.308 -14.262 15.088 1.00 45.75 99 ARG A CA 1
ATOM 781 C C . ARG A 1 99 ? 1.617 -13.257 16.183 1.00 45.75 99 ARG A C 1
ATOM 783 O O . ARG A 1 99 ? 2.384 -12.315 15.903 1.00 45.75 99 ARG A O 1
#